Protein AF-A0A915LRS6-F1 (afdb_monomer)

Mean predicted aligned error: 7.89 Å

Structure (mmCIF, N/CA/C/O backbone):
data_AF-A0A915LRS6-F1
#
_entry.id   AF-A0A915LRS6-F1
#
loop_
_atom_site.group_PDB
_atom_site.id
_atom_site.type_symbol
_atom_site.label_atom_id
_atom_site.label_alt_id
_atom_site.label_comp_id
_atom_site.label_asym_id
_atom_site.label_entity_id
_atom_site.label_seq_id
_atom_site.pdbx_PDB_ins_code
_atom_site.Cartn_x
_atom_site.Cartn_y
_atom_site.Cartn_z
_atom_site.occupancy
_atom_site.B_iso_or_equiv
_atom_site.auth_seq_id
_atom_site.auth_comp_id
_atom_site.auth_asym_id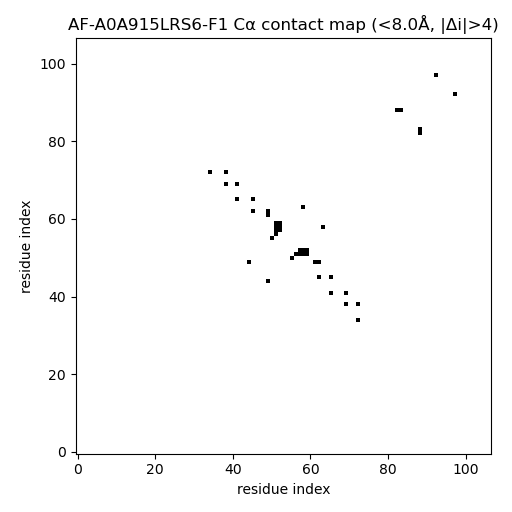
_atom_site.auth_atom_id
_atom_site.pdbx_PDB_model_num
ATOM 1 N N . TYR A 1 1 ? -18.078 -7.912 44.861 1.00 46.66 1 TYR A N 1
ATOM 2 C CA . TYR A 1 1 ? -18.690 -8.717 43.779 1.00 46.66 1 TYR A CA 1
ATOM 3 C C . TYR A 1 1 ? -18.857 -7.961 42.446 1.00 46.66 1 TYR A C 1
ATOM 5 O O . TYR A 1 1 ? -18.542 -8.529 41.412 1.00 46.66 1 TYR A O 1
ATOM 13 N N . ARG A 1 2 ? -19.275 -6.678 42.412 1.00 60.38 2 ARG A N 1
ATOM 14 C CA . ARG A 1 2 ? -19.438 -5.896 41.156 1.00 60.38 2 ARG A CA 1
ATOM 15 C C . ARG A 1 2 ? -18.122 -5.517 40.435 1.00 60.38 2 ARG A C 1
ATOM 17 O O . ARG A 1 2 ? -18.097 -5.462 39.213 1.00 60.38 2 ARG A O 1
ATOM 24 N N . ASN A 1 3 ? -17.024 -5.322 41.171 1.00 59.69 3 ASN A N 1
ATOM 25 C CA . ASN A 1 3 ? -15.728 -4.899 40.612 1.00 59.69 3 ASN A CA 1
ATOM 26 C C . ASN A 1 3 ? -14.965 -6.014 39.858 1.00 59.69 3 ASN A C 1
ATOM 28 O O . ASN A 1 3 ? -14.285 -5.740 38.873 1.00 59.69 3 ASN A O 1
ATOM 32 N N . GLU A 1 4 ? -15.122 -7.276 40.274 1.00 61.44 4 GLU A N 1
ATOM 33 C CA . GLU A 1 4 ? -14.452 -8.432 39.645 1.00 61.44 4 GLU A CA 1
ATOM 34 C C . GLU A 1 4 ? -14.909 -8.641 38.192 1.00 61.44 4 GLU A C 1
ATOM 36 O O . GLU A 1 4 ? -14.101 -8.883 37.296 1.00 61.44 4 GLU A O 1
ATOM 41 N N . ARG A 1 5 ? -16.207 -8.434 37.927 1.00 76.19 5 ARG A N 1
ATOM 42 C CA . ARG A 1 5 ? -16.793 -8.521 36.581 1.00 76.19 5 ARG A CA 1
ATOM 43 C C . ARG A 1 5 ? -16.255 -7.423 35.651 1.00 76.19 5 ARG A C 1
ATOM 45 O O . ARG A 1 5 ? -15.918 -7.708 34.506 1.00 76.19 5 ARG A O 1
ATOM 52 N N . LYS A 1 6 ? -16.091 -6.193 36.162 1.00 75.12 6 LYS A N 1
ATOM 53 C CA . LYS A 1 6 ? -15.520 -5.061 35.405 1.00 75.12 6 LYS A CA 1
ATOM 54 C C . LYS A 1 6 ? -14.047 -5.299 35.042 1.00 75.12 6 LYS A C 1
ATOM 56 O O . LYS A 1 6 ? -13.625 -4.954 33.940 1.00 75.12 6 LYS A O 1
ATOM 61 N N . ARG A 1 7 ? -13.258 -5.914 35.932 1.00 79.75 7 ARG A N 1
ATOM 62 C CA . ARG A 1 7 ? -11.837 -6.215 35.674 1.00 79.75 7 ARG A CA 1
ATOM 63 C C . ARG A 1 7 ? -11.660 -7.298 34.605 1.00 79.75 7 ARG A C 1
ATOM 65 O O . ARG A 1 7 ? -10.810 -7.145 33.733 1.00 79.75 7 ARG A O 1
ATOM 72 N N . PHE A 1 8 ? -12.501 -8.333 34.625 1.00 87.88 8 PHE A N 1
ATOM 73 C CA . PHE A 1 8 ? -12.501 -9.397 33.616 1.00 87.88 8 PHE A CA 1
ATOM 74 C C . PHE A 1 8 ? -12.846 -8.879 32.211 1.00 87.88 8 PHE A C 1
ATOM 76 O O . PHE A 1 8 ? -12.119 -9.154 31.259 1.00 87.88 8 PHE A O 1
ATOM 83 N N . VAL A 1 9 ? -13.895 -8.059 32.082 1.00 87.25 9 VAL A N 1
ATOM 84 C CA . VAL A 1 9 ? -14.298 -7.474 30.789 1.00 87.25 9 VAL A CA 1
ATOM 85 C C . VAL A 1 9 ? -13.209 -6.558 30.222 1.00 87.25 9 VAL A C 1
ATOM 87 O O . VAL A 1 9 ? -12.895 -6.643 29.038 1.00 87.25 9 VAL A O 1
ATOM 90 N N . LYS A 1 10 ? -12.567 -5.735 31.063 1.00 87.31 10 LYS A N 1
ATOM 91 C CA . LYS A 1 10 ? -11.450 -4.871 30.640 1.00 87.31 10 LYS A CA 1
ATOM 92 C C . LYS A 1 10 ? -10.237 -5.672 30.159 1.00 87.31 10 LYS A C 1
ATOM 94 O O . LYS A 1 10 ? -9.621 -5.287 29.169 1.00 87.31 10 LYS A O 1
ATOM 99 N N . LEU A 1 11 ? -9.912 -6.788 30.819 1.00 90.25 11 LEU A N 1
ATOM 100 C CA . LEU A 1 11 ? -8.839 -7.687 30.379 1.00 90.25 11 LEU A CA 1
ATOM 101 C C . LEU A 1 11 ? -9.165 -8.348 29.036 1.00 90.25 11 LEU A C 1
ATOM 103 O O . LEU A 1 11 ? -8.308 -8.372 28.155 1.00 90.25 11 LEU A O 1
ATOM 107 N N . LEU A 1 12 ? -10.399 -8.826 28.851 1.00 90.94 12 LEU A N 1
ATOM 108 C CA . LEU A 1 12 ? -10.837 -9.393 27.574 1.00 90.94 12 LEU A CA 1
ATOM 109 C C . LEU A 1 12 ? -10.781 -8.357 26.449 1.00 90.94 12 LEU A C 1
ATOM 111 O O . LEU A 1 12 ? -10.170 -8.621 25.419 1.00 90.94 12 LEU A O 1
ATOM 115 N N . HIS A 1 13 ? -11.332 -7.162 26.662 1.00 89.44 13 HIS A N 1
ATOM 116 C CA . HIS A 1 13 ? -11.287 -6.069 25.691 1.00 89.44 13 HIS A CA 1
ATOM 117 C C . HIS A 1 13 ? -9.844 -5.703 25.304 1.00 89.44 13 HIS A C 1
ATOM 119 O O . HIS A 1 13 ? -9.517 -5.649 24.117 1.00 89.44 13 HIS A O 1
ATOM 125 N N . LEU A 1 14 ? -8.957 -5.540 26.294 1.00 93.50 14 LEU A N 1
ATOM 126 C CA . LEU A 1 14 ? -7.536 -5.275 26.061 1.00 93.50 14 LEU A CA 1
ATOM 127 C C . LEU A 1 14 ? -6.873 -6.401 25.257 1.00 93.50 14 LEU A C 1
ATOM 129 O O . LEU A 1 14 ? -6.094 -6.121 24.345 1.00 93.50 14 LEU A O 1
ATOM 133 N N . SER A 1 15 ? -7.186 -7.664 25.564 1.00 95.19 15 SER A N 1
ATOM 134 C CA . SER A 1 15 ? -6.648 -8.815 24.833 1.00 95.19 15 SER A CA 1
ATOM 135 C C . SER A 1 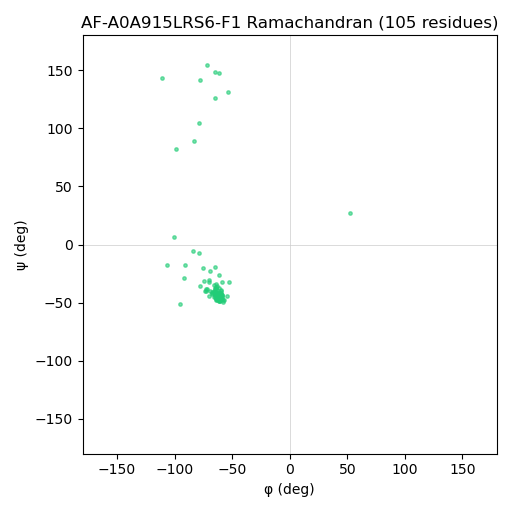15 ? -7.127 -8.842 23.379 1.00 95.19 15 SER A C 1
ATOM 137 O O . SER A 1 15 ? -6.308 -9.007 22.478 1.00 95.19 15 SER A O 1
ATOM 139 N N . THR A 1 16 ? -8.409 -8.563 23.125 1.00 93.62 16 THR A N 1
ATOM 140 C CA . THR A 1 16 ? -8.977 -8.496 21.772 1.00 93.62 16 THR A CA 1
ATOM 141 C C . THR A 1 16 ? -8.334 -7.379 20.957 1.00 93.62 16 THR A C 1
ATOM 143 O O . THR A 1 16 ? -7.916 -7.615 19.824 1.00 93.62 16 THR A O 1
ATOM 146 N N . HIS A 1 17 ? -8.175 -6.181 21.530 1.00 95.19 17 HIS A N 1
ATOM 147 C CA . HIS A 1 17 ? -7.484 -5.080 20.852 1.00 95.19 17 HIS A CA 1
ATOM 148 C C . HIS A 1 17 ? -6.008 -5.385 20.593 1.00 95.19 17 HIS A C 1
ATOM 150 O O . HIS A 1 17 ? -5.491 -5.035 19.535 1.00 95.19 17 HIS A O 1
ATOM 156 N N . SER A 1 18 ? -5.343 -6.075 21.521 1.00 95.50 18 SER A N 1
ATOM 157 C CA . SER A 1 18 ? -3.942 -6.477 21.371 1.00 95.50 18 SER A CA 1
ATOM 158 C C . SER A 1 18 ? -3.767 -7.484 20.230 1.00 95.50 18 SER A C 1
ATOM 160 O O . SER A 1 18 ? -2.893 -7.308 19.384 1.00 95.50 18 SER A O 1
ATOM 162 N N . VAL A 1 19 ? -4.631 -8.502 20.146 1.00 97.25 19 VAL A N 1
ATOM 163 C CA . VAL A 1 19 ? -4.624 -9.479 19.044 1.00 97.25 19 VAL A CA 1
ATOM 164 C C . VAL A 1 19 ? -4.948 -8.801 17.712 1.00 97.25 19 VAL A C 1
ATOM 166 O O . VAL A 1 19 ? -4.245 -9.027 16.728 1.00 97.25 19 VAL A O 1
ATOM 169 N N . ALA A 1 20 ? -5.956 -7.926 17.676 1.00 96.44 20 ALA A N 1
ATOM 170 C CA . ALA A 1 20 ? -6.299 -7.168 16.474 1.00 96.44 20 ALA A CA 1
ATOM 171 C C . ALA A 1 20 ? -5.123 -6.306 15.988 1.00 96.44 20 ALA A C 1
ATOM 173 O O . ALA A 1 20 ? -4.810 -6.306 14.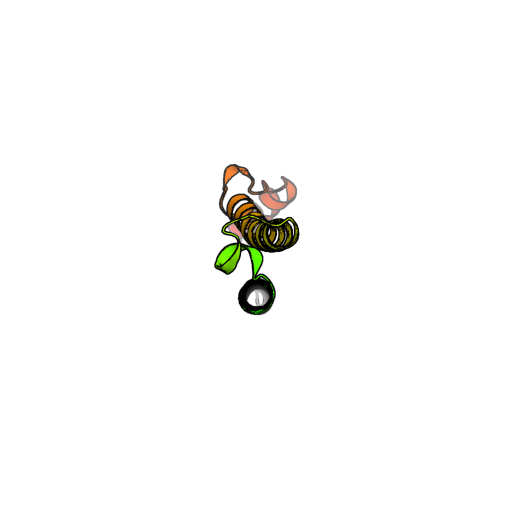799 1.00 96.44 20 ALA A O 1
ATOM 174 N N . LEU A 1 21 ? -4.428 -5.623 16.902 1.00 95.50 21 LEU A N 1
ATOM 175 C CA . LEU A 1 21 ? -3.257 -4.813 16.577 1.00 95.50 21 LEU A CA 1
ATOM 176 C C . LEU A 1 21 ? -2.123 -5.667 16.001 1.00 95.50 21 LEU A C 1
ATOM 178 O O . LEU A 1 21 ? -1.550 -5.298 14.979 1.00 95.50 21 LEU A O 1
ATOM 182 N N . LEU A 1 22 ? -1.831 -6.828 16.595 1.00 97.12 22 LEU A N 1
ATOM 183 C CA . LEU A 1 22 ? -0.815 -7.746 16.071 1.00 97.12 22 LEU A CA 1
ATOM 184 C C . LEU A 1 22 ? -1.141 -8.207 14.643 1.00 97.12 22 LEU A C 1
ATOM 186 O O . LEU A 1 22 ? -0.270 -8.170 13.775 1.00 97.12 22 LEU A O 1
ATOM 190 N N . LEU A 1 23 ? -2.395 -8.583 14.376 1.00 96.31 23 LEU A N 1
ATOM 191 C CA . LEU A 1 23 ? -2.835 -8.989 13.038 1.00 96.31 23 LEU A CA 1
ATOM 192 C C . LEU A 1 23 ? -2.714 -7.848 12.022 1.00 96.31 23 LEU A C 1
ATOM 194 O O . LEU A 1 23 ? -2.237 -8.071 10.909 1.00 96.31 23 LEU A O 1
ATOM 198 N N . VAL A 1 24 ? -3.086 -6.622 12.406 1.00 95.06 24 VAL A N 1
ATOM 199 C CA . VAL A 1 24 ? -2.951 -5.433 11.550 1.00 95.06 24 VAL A CA 1
ATOM 200 C C . VAL A 1 24 ? -1.486 -5.152 11.219 1.00 95.06 24 VAL A C 1
ATOM 202 O O . VAL A 1 24 ? -1.173 -4.871 10.064 1.00 95.06 24 VAL A O 1
ATOM 205 N N . LEU A 1 25 ? -0.573 -5.270 12.188 1.00 95.56 25 LEU A N 1
ATOM 206 C CA . LEU A 1 25 ? 0.858 -5.064 11.947 1.00 95.56 25 LEU A CA 1
ATOM 207 C C . LEU A 1 25 ? 1.445 -6.118 10.999 1.00 95.56 25 LEU A C 1
ATOM 209 O O . LEU A 1 25 ? 2.196 -5.765 10.088 1.00 95.56 25 LEU A O 1
ATOM 213 N N . ILE A 1 26 ? 1.081 -7.394 11.170 1.00 96.75 26 ILE A N 1
ATOM 214 C CA . ILE A 1 26 ? 1.512 -8.480 10.274 1.00 96.75 26 ILE A CA 1
ATOM 215 C C . ILE A 1 26 ? 0.982 -8.241 8.856 1.00 96.75 26 ILE A C 1
ATOM 217 O O . ILE A 1 26 ? 1.748 -8.312 7.895 1.00 96.75 26 ILE A O 1
ATOM 221 N N . ALA A 1 27 ? -0.306 -7.909 8.723 1.00 93.19 27 ALA A N 1
ATOM 222 C CA . ALA A 1 27 ? -0.925 -7.621 7.434 1.00 93.19 27 ALA A CA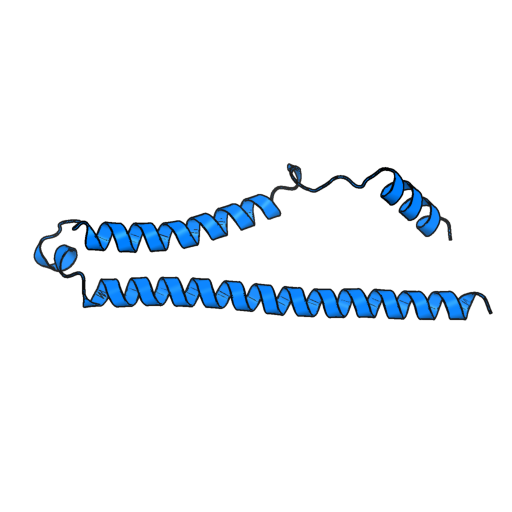 1
ATOM 223 C C . ALA A 1 27 ? -0.256 -6.424 6.742 1.00 93.19 27 ALA A C 1
ATOM 225 O O . ALA A 1 27 ? 0.096 -6.511 5.567 1.00 93.19 27 ALA A O 1
ATOM 226 N N . LEU A 1 28 ? -0.009 -5.334 7.474 1.00 89.88 28 LEU A N 1
ATOM 227 C CA . LEU A 1 28 ? 0.657 -4.148 6.939 1.00 89.88 28 LEU A CA 1
ATOM 228 C C . LEU A 1 28 ? 2.080 -4.461 6.458 1.00 89.88 28 LEU A C 1
ATOM 230 O O . LEU A 1 28 ? 2.457 -4.053 5.360 1.00 89.88 28 LEU A O 1
ATOM 234 N N . LYS A 1 29 ? 2.859 -5.221 7.240 1.00 93.56 29 LYS A N 1
ATOM 235 C CA . LYS A 1 29 ? 4.216 -5.631 6.855 1.00 93.56 29 LYS A CA 1
ATOM 236 C C . LYS A 1 29 ? 4.212 -6.516 5.609 1.00 93.56 29 LYS A C 1
ATOM 238 O O . LYS A 1 29 ? 5.029 -6.300 4.719 1.00 93.56 29 LYS A O 1
ATOM 243 N N . ALA A 1 30 ? 3.292 -7.477 5.534 1.00 93.31 30 ALA A N 1
ATOM 244 C CA . ALA A 1 30 ? 3.163 -8.372 4.387 1.00 93.31 30 ALA A CA 1
ATOM 245 C C . ALA A 1 30 ? 2.790 -7.611 3.106 1.00 93.31 30 ALA A C 1
ATOM 247 O O . ALA A 1 30 ? 3.392 -7.823 2.052 1.00 93.31 30 ALA A O 1
ATOM 248 N N . VAL A 1 31 ? 1.839 -6.677 3.203 1.00 91.00 31 VAL A N 1
ATOM 249 C CA . VAL A 1 31 ? 1.460 -5.805 2.085 1.00 91.00 31 VAL A CA 1
ATOM 250 C C . VAL A 1 31 ? 2.659 -4.978 1.634 1.00 91.00 31 VAL A C 1
ATOM 252 O O . VAL A 1 31 ? 2.947 -4.943 0.439 1.00 91.00 31 VAL A O 1
ATOM 255 N N . TRP A 1 32 ? 3.394 -4.372 2.567 1.00 89.81 32 TRP A N 1
ATOM 256 C CA . TRP A 1 32 ? 4.563 -3.563 2.232 1.00 89.81 32 TRP A CA 1
ATOM 257 C C . TRP A 1 32 ? 5.652 -4.369 1.513 1.00 89.81 32 TRP A C 1
ATOM 259 O O . TRP A 1 32 ? 6.105 -3.958 0.444 1.00 89.81 32 TRP A O 1
ATOM 269 N N . ASP A 1 33 ? 6.020 -5.541 2.038 1.00 93.44 33 ASP A N 1
ATOM 270 C CA . ASP A 1 33 ? 7.032 -6.400 1.409 1.00 93.44 33 ASP A CA 1
ATOM 271 C C . ASP A 1 33 ? 6.612 -6.825 0.002 1.00 93.44 33 ASP A C 1
ATOM 273 O O . ASP A 1 33 ? 7.404 -6.711 -0.929 1.00 93.44 33 ASP A O 1
ATOM 277 N N . SER A 1 34 ? 5.355 -7.237 -0.189 1.00 93.12 34 SER A N 1
ATOM 278 C CA . SER A 1 34 ? 4.876 -7.656 -1.513 1.00 93.12 34 SER A CA 1
ATOM 279 C C . SER A 1 34 ? 4.982 -6.546 -2.570 1.00 93.12 34 SER A C 1
ATOM 281 O O . SER A 1 34 ? 5.401 -6.817 -3.696 1.00 93.12 34 SER A O 1
ATOM 283 N N . HIS A 1 35 ? 4.678 -5.292 -2.213 1.00 91.69 35 HIS A N 1
ATOM 284 C CA . HIS A 1 35 ? 4.770 -4.155 -3.134 1.00 91.69 35 HIS A CA 1
ATOM 285 C C . HIS A 1 35 ? 6.223 -3.812 -3.462 1.00 91.69 35 HIS A C 1
ATOM 287 O O . HIS A 1 35 ? 6.559 -3.608 -4.629 1.00 91.69 35 HIS A O 1
ATOM 293 N N . VAL A 1 36 ? 7.096 -3.782 -2.450 1.00 94.12 36 VAL A N 1
ATOM 294 C CA . VAL A 1 36 ? 8.526 -3.503 -2.639 1.00 94.12 36 VAL A CA 1
ATOM 295 C C . VAL A 1 36 ? 9.174 -4.585 -3.501 1.00 94.12 36 VAL A C 1
ATOM 297 O O . VAL A 1 36 ? 9.848 -4.258 -4.476 1.00 94.12 36 VAL A O 1
ATOM 300 N N . THR A 1 37 ? 8.931 -5.864 -3.206 1.00 95.50 37 THR A N 1
ATOM 301 C CA . THR A 1 37 ? 9.469 -6.982 -3.993 1.00 95.50 37 THR A CA 1
ATOM 302 C C . THR A 1 37 ? 8.969 -6.953 -5.435 1.00 95.50 37 THR A C 1
ATOM 304 O O . THR A 1 37 ? 9.765 -7.145 -6.352 1.00 95.50 37 THR A O 1
ATOM 307 N N . ALA A 1 38 ? 7.683 -6.664 -5.664 1.00 94.56 38 ALA A N 1
ATOM 308 C CA . ALA A 1 38 ? 7.137 -6.561 -7.015 1.00 94.56 38 ALA A CA 1
ATOM 309 C C . ALA A 1 38 ? 7.788 -5.421 -7.816 1.00 94.56 38 ALA A C 1
ATOM 311 O O . ALA A 1 38 ? 8.194 -5.627 -8.959 1.00 94.56 38 ALA A O 1
ATOM 312 N N . LEU A 1 39 ? 7.939 -4.234 -7.220 1.00 94.31 39 LEU A N 1
ATOM 313 C CA . LEU A 1 39 ? 8.571 -3.086 -7.880 1.00 94.31 39 LEU A CA 1
ATOM 314 C C . LEU A 1 39 ? 10.050 -3.339 -8.182 1.00 94.31 39 LEU A C 1
ATOM 316 O O . LEU A 1 39 ? 10.504 -3.044 -9.289 1.00 94.31 39 LEU A O 1
ATOM 320 N N . LEU A 1 40 ? 10.781 -3.930 -7.234 1.00 95.00 40 LEU A N 1
ATOM 321 C CA . LEU A 1 40 ? 12.174 -4.319 -7.437 1.00 95.00 40 LEU A CA 1
ATOM 322 C C . LEU A 1 40 ? 12.301 -5.334 -8.577 1.00 95.00 40 LEU A C 1
ATOM 324 O O . LEU A 1 40 ? 13.092 -5.106 -9.489 1.00 95.00 40 LEU A O 1
ATOM 328 N N . GLY A 1 41 ? 11.472 -6.381 -8.596 1.00 94.56 41 GLY A N 1
ATOM 329 C CA . GLY A 1 41 ? 11.480 -7.386 -9.663 1.00 94.56 41 GLY A CA 1
ATOM 330 C C . GLY A 1 41 ? 11.174 -6.802 -11.046 1.00 94.56 41 GLY A C 1
ATOM 331 O O . GLY A 1 41 ? 11.858 -7.119 -12.018 1.00 94.56 41 GLY A O 1
ATOM 332 N N . ILE A 1 42 ? 10.200 -5.889 -11.143 1.00 93.50 42 ILE A N 1
ATOM 333 C CA . ILE A 1 42 ? 9.898 -5.179 -12.399 1.00 93.50 42 ILE A CA 1
ATOM 334 C C . ILE A 1 42 ? 11.101 -4.334 -12.843 1.00 93.50 42 ILE A C 1
ATOM 336 O O . ILE A 1 42 ? 11.445 -4.332 -14.027 1.00 93.50 42 ILE A O 1
ATOM 340 N N . SER A 1 43 ? 11.745 -3.629 -11.907 1.00 91.25 43 SER A N 1
ATOM 341 C CA . SER A 1 43 ? 12.897 -2.773 -12.205 1.00 91.25 43 SER A CA 1
ATOM 342 C C . SER A 1 43 ? 14.132 -3.568 -12.636 1.00 91.25 43 SER A C 1
ATOM 344 O O . SER A 1 43 ? 14.775 -3.200 -13.617 1.00 91.25 43 SER A O 1
ATOM 346 N N . GLU A 1 44 ? 14.417 -4.692 -11.975 1.00 93.81 44 GLU A N 1
ATOM 347 C CA . GLU A 1 44 ? 15.519 -5.593 -12.315 1.00 93.81 44 GLU A CA 1
ATOM 348 C C . GLU A 1 44 ? 15.301 -6.212 -13.697 1.00 93.81 44 GLU A C 1
ATOM 350 O O . GLU A 1 44 ? 16.190 -6.173 -14.550 1.00 93.81 44 GLU A O 1
ATOM 355 N N . TYR A 1 45 ? 14.092 -6.715 -13.960 1.00 91.00 45 TYR A N 1
ATOM 356 C CA . TYR A 1 45 ? 13.758 -7.269 -15.266 1.00 91.00 45 TYR A CA 1
ATOM 357 C C . TYR A 1 45 ? 13.936 -6.229 -16.379 1.00 91.00 45 TYR A C 1
ATOM 359 O O . TYR A 1 45 ? 14.566 -6.520 -17.400 1.00 91.00 45 TYR A O 1
ATOM 367 N N . ALA A 1 46 ? 13.425 -5.010 -16.171 1.00 89.69 46 ALA A N 1
ATOM 368 C CA . ALA A 1 46 ? 13.552 -3.925 -17.135 1.00 89.69 46 ALA A CA 1
ATOM 369 C C . ALA A 1 46 ? 15.021 -3.531 -17.370 1.00 89.69 46 ALA A C 1
ATOM 371 O O . ALA A 1 46 ? 15.419 -3.368 -18.520 1.00 89.69 46 ALA A O 1
ATOM 372 N N . ALA A 1 47 ? 15.838 -3.439 -16.315 1.00 88.00 47 ALA A N 1
ATOM 373 C CA . ALA A 1 47 ? 17.248 -3.066 -16.422 1.00 88.00 47 ALA A CA 1
ATOM 374 C C . ALA A 1 47 ? 18.056 -4.033 -17.304 1.00 88.00 47 ALA A C 1
ATOM 376 O O . ALA A 1 47 ? 18.896 -3.591 -18.087 1.00 88.00 47 ALA A O 1
ATOM 377 N N . TRP A 1 48 ? 17.781 -5.338 -17.213 1.00 88.88 48 TRP A N 1
ATOM 378 C CA . TRP A 1 48 ? 18.553 -6.353 -17.937 1.00 88.88 48 TRP A CA 1
ATOM 379 C C . TRP A 1 48 ? 17.992 -6.718 -19.311 1.00 88.88 48 TRP A C 1
ATOM 381 O O . TRP A 1 48 ? 18.760 -7.082 -20.198 1.00 88.88 48 TRP A O 1
ATOM 391 N N . HIS A 1 49 ? 16.675 -6.617 -19.517 1.00 86.69 49 HIS A N 1
ATOM 392 C CA . HIS A 1 49 ? 16.039 -7.091 -20.752 1.00 86.69 49 HIS A CA 1
ATOM 393 C C . HIS A 1 49 ? 15.594 -5.972 -21.695 1.00 86.69 49 HIS A C 1
ATOM 395 O O . HIS A 1 49 ? 15.327 -6.237 -22.869 1.00 86.69 49 HIS A O 1
ATOM 401 N N . HIS A 1 50 ? 15.472 -4.726 -21.230 1.00 87.75 50 HIS A N 1
ATOM 402 C CA . HIS A 1 50 ? 14.973 -3.635 -22.065 1.00 87.75 50 HIS A CA 1
ATOM 403 C C . HIS A 1 50 ? 16.119 -2.793 -22.634 1.00 87.75 50 HIS A C 1
ATOM 405 O O . HIS A 1 50 ? 16.433 -1.709 -22.152 1.00 87.75 50 HIS A O 1
ATOM 411 N N . SER A 1 51 ? 16.716 -3.258 -23.732 1.00 81.81 51 SER A N 1
ATOM 412 C CA . SER A 1 51 ? 17.804 -2.537 -24.417 1.00 81.81 51 SER A CA 1
ATOM 413 C C . SER A 1 51 ? 17.329 -1.376 -25.307 1.00 81.81 51 SER A C 1
ATOM 415 O O . SER A 1 51 ? 18.140 -0.607 -25.818 1.00 81.81 51 SER A O 1
ATOM 417 N N . CYS A 1 52 ? 16.015 -1.219 -25.510 1.00 82.25 52 CYS A N 1
ATOM 418 C CA . CYS A 1 52 ? 15.456 -0.204 -26.412 1.00 82.25 52 CYS A CA 1
ATOM 419 C C . CYS A 1 52 ? 15.771 1.231 -25.964 1.00 82.25 52 CYS A C 1
ATOM 421 O O . CYS A 1 52 ? 16.042 2.092 -26.801 1.00 82.25 52 CYS A O 1
ATOM 423 N N . TRP A 1 53 ? 15.790 1.480 -24.652 1.00 78.81 53 TRP 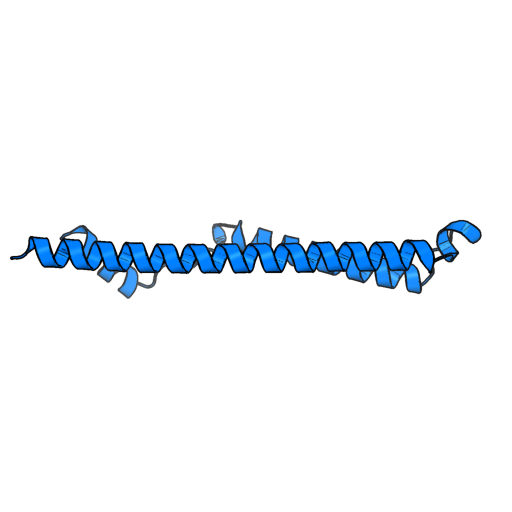A N 1
ATOM 424 C CA . TRP A 1 53 ? 16.104 2.801 -24.114 1.00 78.81 53 TRP A CA 1
ATOM 425 C C . TRP A 1 53 ? 17.597 3.140 -24.234 1.00 78.81 53 TRP A C 1
ATOM 427 O O . TRP A 1 53 ? 17.939 4.267 -24.585 1.00 78.81 53 TRP A O 1
ATOM 437 N N . THR A 1 54 ? 18.488 2.173 -23.997 1.00 81.12 54 THR A N 1
ATOM 438 C CA . THR A 1 54 ? 19.942 2.400 -24.000 1.00 81.12 54 THR A CA 1
ATOM 439 C C . THR A 1 54 ? 20.529 2.495 -25.406 1.00 81.12 54 THR A C 1
ATOM 441 O O . THR A 1 54 ? 21.435 3.294 -25.627 1.00 81.12 54 THR A O 1
ATOM 444 N N . VAL A 1 55 ? 20.005 1.718 -26.358 1.00 83.50 55 VAL A N 1
ATOM 445 C CA . VAL A 1 55 ? 20.523 1.665 -27.735 1.00 83.50 55 VAL A CA 1
ATOM 446 C C . VAL A 1 55 ? 19.748 2.597 -28.666 1.00 83.50 55 VAL A C 1
ATOM 448 O O . VAL A 1 55 ? 20.349 3.406 -29.366 1.00 83.50 55 VAL A O 1
ATOM 451 N N . GLY A 1 56 ? 18.416 2.497 -28.669 1.00 80.50 56 GLY A N 1
ATOM 452 C CA . GLY A 1 56 ? 17.555 3.237 -29.597 1.00 80.50 56 GLY A CA 1
ATOM 453 C C . GLY A 1 56 ? 17.088 4.597 -29.079 1.00 80.50 56 GLY A C 1
ATOM 454 O O . GLY A 1 56 ? 16.660 5.425 -29.870 1.00 80.50 56 GLY A O 1
ATOM 455 N N . LYS A 1 57 ? 17.165 4.847 -27.761 1.00 84.56 57 LYS A N 1
ATOM 456 C CA . LYS A 1 57 ? 16.503 5.981 -27.078 1.00 84.56 57 LYS A CA 1
ATOM 457 C C . LYS A 1 57 ? 14.999 6.076 -27.369 1.00 84.56 57 LYS A C 1
ATOM 459 O O . LYS A 1 57 ? 14.406 7.148 -27.271 1.00 84.56 57 LYS A O 1
ATOM 464 N N . GLU A 1 58 ? 14.376 4.942 -27.667 1.00 87.38 58 GLU A N 1
ATOM 465 C CA . GLU A 1 58 ? 12.953 4.840 -27.970 1.00 87.38 58 GLU A CA 1
ATOM 466 C C . GLU A 1 58 ? 12.216 4.098 -26.854 1.00 87.38 58 GLU A C 1
ATOM 468 O O . GLU A 1 58 ? 12.715 3.133 -26.261 1.00 87.38 58 GLU A O 1
ATOM 473 N N . LEU A 1 59 ? 10.989 4.536 -26.575 1.00 82.56 59 LEU A N 1
ATOM 474 C CA . LEU A 1 59 ? 10.097 3.863 -25.637 1.00 82.56 59 LEU A CA 1
ATOM 475 C C . LEU A 1 59 ? 9.375 2.720 -26.352 1.00 82.56 59 LEU A C 1
ATOM 477 O O . LEU A 1 59 ? 8.286 2.883 -26.895 1.00 82.56 59 LEU A O 1
ATOM 481 N N . CYS A 1 60 ? 9.989 1.539 -26.338 1.00 87.19 60 CYS A N 1
ATOM 482 C CA . CYS A 1 60 ? 9.349 0.323 -26.829 1.00 87.19 60 CYS A CA 1
ATOM 483 C C . CYS A 1 60 ? 8.132 -0.048 -25.964 1.00 87.19 60 CYS A C 1
ATOM 485 O O . CYS A 1 60 ? 8.131 0.153 -24.745 1.00 87.19 60 CYS A O 1
ATOM 487 N N . GLY A 1 61 ? 7.120 -0.670 -26.578 1.00 87.56 61 GLY A N 1
ATOM 488 C CA . GLY A 1 61 ? 5.910 -1.123 -25.886 1.00 87.56 61 GLY A CA 1
ATOM 489 C C . GLY A 1 61 ? 6.195 -2.001 -24.661 1.00 87.56 61 GLY A C 1
ATOM 490 O O . GLY A 1 61 ? 5.493 -1.900 -23.661 1.00 87.56 61 GLY A O 1
ATOM 491 N N . ARG A 1 62 ? 7.278 -2.792 -24.672 1.00 87.69 62 ARG A N 1
ATOM 492 C CA . ARG A 1 62 ? 7.684 -3.610 -23.517 1.00 87.69 62 ARG A CA 1
ATOM 493 C C . ARG A 1 62 ? 8.106 -2.767 -22.302 1.00 87.69 62 ARG A C 1
ATOM 495 O O . ARG A 1 62 ? 7.708 -3.077 -21.183 1.00 87.69 62 ARG A O 1
ATOM 502 N N . GLN A 1 63 ? 8.847 -1.676 -22.514 1.00 89.56 63 GLN A N 1
ATOM 503 C CA . GLN A 1 63 ? 9.205 -0.734 -21.445 1.00 89.56 63 GLN A CA 1
ATOM 504 C C . GLN A 1 63 ? 7.972 0.010 -20.932 1.00 89.56 63 GLN A C 1
ATOM 506 O O . GLN A 1 63 ? 7.821 0.187 -19.724 1.00 89.56 63 GLN A O 1
ATOM 511 N N . LEU A 1 64 ? 7.079 0.412 -21.842 1.00 90.94 64 LEU A N 1
ATOM 512 C CA . LEU A 1 64 ? 5.823 1.062 -21.479 1.00 90.94 64 LEU A CA 1
ATOM 513 C C . LEU A 1 64 ? 4.974 0.161 -20.576 1.00 90.94 64 LEU A C 1
ATOM 515 O O . LEU A 1 64 ? 4.480 0.633 -19.558 1.00 90.94 64 LEU A O 1
ATOM 519 N N . LEU A 1 65 ? 4.853 -1.127 -20.911 1.00 92.69 65 LEU A N 1
ATOM 520 C CA . LEU A 1 65 ? 4.112 -2.098 -20.106 1.00 92.69 65 LEU A CA 1
ATOM 521 C C . LEU A 1 65 ? 4.709 -2.254 -18.705 1.00 92.69 65 LEU A C 1
ATOM 523 O O . LEU A 1 65 ? 3.966 -2.143 -17.734 1.00 92.69 65 LEU A O 1
ATOM 527 N N . SER A 1 66 ? 6.027 -2.445 -18.574 1.00 92.19 66 SER A N 1
ATOM 528 C CA . SER A 1 66 ? 6.664 -2.553 -17.250 1.00 92.19 66 SER A CA 1
ATOM 529 C C . SER A 1 66 ? 6.496 -1.287 -16.415 1.00 92.19 66 SER A C 1
ATOM 531 O O . SER A 1 66 ? 6.174 -1.374 -15.230 1.00 92.19 66 SER A O 1
ATOM 533 N N . ASN A 1 67 ? 6.651 -0.109 -17.026 1.00 91.62 67 ASN A N 1
ATOM 534 C CA . ASN A 1 67 ? 6.435 1.159 -16.335 1.00 91.62 67 ASN A CA 1
ATOM 535 C C . ASN A 1 67 ? 4.972 1.308 -15.903 1.00 91.62 67 ASN A C 1
ATOM 537 O O . ASN A 1 67 ? 4.715 1.662 -14.757 1.00 91.62 67 ASN A O 1
ATOM 541 N N . LEU A 1 68 ? 4.014 1.007 -16.786 1.00 94.69 68 LEU A N 1
ATOM 542 C CA . LEU A 1 68 ? 2.583 1.069 -16.485 1.00 94.69 68 LEU A CA 1
ATOM 543 C C . LEU A 1 68 ? 2.225 0.148 -15.314 1.00 94.69 68 LEU A C 1
ATOM 545 O O . LEU A 1 68 ? 1.503 0.562 -14.411 1.00 94.69 68 LEU A O 1
ATOM 549 N N . LEU A 1 69 ? 2.770 -1.070 -15.298 1.00 93.88 69 LEU A N 1
ATOM 550 C CA . LEU A 1 69 ? 2.550 -2.034 -14.224 1.00 93.88 69 LEU A CA 1
ATOM 551 C C . LEU A 1 69 ? 3.122 -1.521 -12.896 1.00 93.88 69 LEU A C 1
ATOM 553 O O . LEU A 1 69 ? 2.406 -1.489 -11.896 1.00 93.88 69 LEU A O 1
ATOM 557 N N . GLY A 1 70 ? 4.362 -1.022 -12.895 1.00 93.69 70 GLY A N 1
ATOM 558 C CA . GLY A 1 70 ? 4.980 -0.424 -11.708 1.00 93.69 70 GLY A CA 1
ATOM 559 C C . GLY A 1 70 ? 4.207 0.791 -11.182 1.00 93.69 70 GLY A C 1
ATOM 560 O O . GLY A 1 70 ? 3.872 0.853 -9.998 1.00 93.69 70 GLY A O 1
ATOM 561 N N . PHE A 1 71 ? 3.837 1.725 -12.062 1.00 93.81 71 PHE A N 1
ATOM 562 C CA . PHE A 1 71 ? 3.040 2.895 -11.686 1.00 93.81 71 PHE A CA 1
ATOM 563 C C . PHE A 1 71 ? 1.639 2.521 -11.199 1.00 93.81 71 PHE A C 1
ATOM 565 O O . PHE A 1 71 ? 1.136 3.169 -10.287 1.00 93.81 71 PHE A O 1
ATOM 572 N N . SER A 1 72 ? 1.018 1.474 -11.747 1.00 95.00 72 SER A N 1
ATOM 573 C CA . SER A 1 72 ? -0.299 1.013 -11.294 1.00 95.00 72 SER A CA 1
ATOM 574 C C . SER A 1 72 ? -0.271 0.482 -9.858 1.00 95.00 72 SER A C 1
ATOM 576 O O . SER A 1 72 ? -1.176 0.791 -9.087 1.00 95.00 72 SER A O 1
ATOM 578 N N . LEU A 1 73 ? 0.793 -0.227 -9.458 1.00 92.56 73 LEU A N 1
ATOM 579 C CA . LEU A 1 73 ? 0.968 -0.727 -8.088 1.00 92.56 73 LEU A CA 1
ATOM 580 C C . LEU A 1 73 ? 1.175 0.418 -7.087 1.00 92.56 73 LEU A C 1
ATOM 582 O O . LEU A 1 73 ? 0.570 0.436 -6.010 1.00 92.56 73 LEU A O 1
ATOM 586 N N . VAL A 1 74 ? 1.990 1.408 -7.462 1.00 93.06 74 VAL A N 1
ATOM 587 C CA . VAL A 1 74 ? 2.190 2.624 -6.659 1.00 93.06 74 VAL A CA 1
ATOM 588 C C . VAL A 1 74 ? 0.892 3.428 -6.567 1.00 93.06 74 VAL A C 1
ATOM 590 O O . VAL A 1 74 ? 0.501 3.849 -5.479 1.00 93.06 74 VAL A O 1
ATOM 593 N N . GLY A 1 75 ? 0.195 3.603 -7.690 1.00 94.62 75 GLY A N 1
ATOM 594 C CA . GLY A 1 75 ? -1.073 4.323 -7.767 1.00 94.62 75 GLY A CA 1
ATOM 595 C C . GLY A 1 75 ? -2.168 3.665 -6.933 1.00 94.62 75 GLY A C 1
ATOM 596 O O . GLY A 1 75 ? -2.831 4.346 -6.158 1.00 94.62 75 GLY A O 1
ATOM 597 N N . PHE A 1 76 ? -2.311 2.341 -7.015 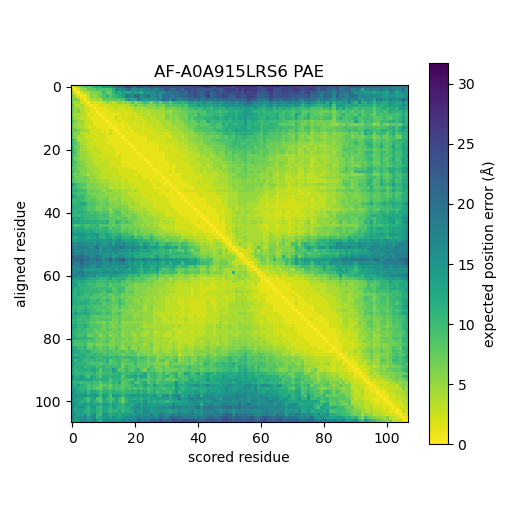1.00 92.12 76 PHE A N 1
ATOM 598 C CA . PHE A 1 76 ? -3.251 1.579 -6.194 1.00 92.12 76 PHE A CA 1
ATOM 599 C C . PHE A 1 76 ? -2.986 1.785 -4.699 1.00 92.12 76 PHE A C 1
ATOM 601 O O . PHE A 1 76 ? -3.904 2.125 -3.951 1.00 92.12 76 PHE A O 1
ATOM 608 N N . SER A 1 77 ? -1.722 1.673 -4.279 1.00 90.50 77 SER A N 1
ATOM 609 C CA . SER A 1 77 ? -1.319 1.925 -2.892 1.00 90.50 77 SER A CA 1
ATOM 610 C C . SER A 1 77 ? -1.691 3.343 -2.460 1.00 90.50 77 SER A C 1
ATOM 612 O O . SER A 1 77 ? -2.345 3.530 -1.435 1.00 90.50 77 SER A O 1
ATOM 614 N N . ALA A 1 78 ? -1.341 4.349 -3.267 1.00 92.94 78 ALA A N 1
ATOM 615 C CA . ALA A 1 78 ? -1.657 5.746 -2.992 1.00 92.94 78 ALA A CA 1
ATOM 616 C C . ALA A 1 78 ? -3.171 5.990 -2.887 1.00 92.94 78 ALA A C 1
ATOM 618 O O . ALA A 1 78 ? -3.612 6.669 -1.964 1.00 92.94 78 ALA A O 1
ATOM 619 N N . CYS A 1 79 ? -3.983 5.400 -3.769 1.00 93.56 79 CYS A N 1
ATOM 620 C CA . CYS A 1 79 ? -5.441 5.486 -3.700 1.00 93.56 79 CYS A CA 1
ATOM 621 C C . CYS A 1 79 ? -5.988 4.909 -2.391 1.00 93.56 79 CYS A C 1
ATOM 623 O O . CYS A 1 79 ? -6.819 5.553 -1.756 1.00 93.56 79 CYS A O 1
ATOM 625 N N . ILE A 1 80 ? -5.508 3.741 -1.956 1.00 91.00 80 ILE A N 1
ATOM 626 C CA . ILE A 1 80 ? -5.915 3.149 -0.674 1.00 91.00 80 ILE A CA 1
ATOM 627 C C . ILE A 1 80 ? -5.511 4.050 0.498 1.00 91.00 80 ILE A C 1
ATOM 629 O O . ILE A 1 80 ? -6.338 4.329 1.366 1.00 91.00 80 ILE A O 1
ATOM 633 N N . PHE A 1 81 ? -4.280 4.569 0.511 1.00 89.50 81 PHE A N 1
ATOM 634 C CA . PHE A 1 81 ? -3.837 5.494 1.557 1.00 89.50 81 PHE A CA 1
ATOM 635 C C . PHE A 1 81 ? -4.666 6.779 1.581 1.00 89.50 81 PHE A C 1
ATOM 637 O O . PHE A 1 81 ? -5.056 7.224 2.658 1.00 89.50 81 PHE A O 1
ATOM 644 N N . LEU A 1 82 ? -4.997 7.346 0.419 1.00 92.12 82 LEU A N 1
ATOM 645 C CA . LEU A 1 82 ? -5.888 8.498 0.324 1.00 92.12 82 LEU A CA 1
ATOM 646 C C . LEU A 1 82 ? -7.282 8.152 0.852 1.00 92.12 82 LEU A C 1
ATOM 648 O O . LEU A 1 82 ? -7.818 8.902 1.661 1.00 92.12 82 LEU A O 1
ATOM 652 N N . LEU A 1 83 ? -7.862 7.017 0.456 1.00 92.25 83 LEU A N 1
ATOM 653 C CA . LEU A 1 83 ? -9.165 6.569 0.955 1.00 92.25 83 LEU A CA 1
ATOM 654 C C . LEU A 1 83 ? -9.197 6.493 2.487 1.00 92.25 83 LEU A C 1
ATOM 656 O O . LEU A 1 83 ? -10.139 6.989 3.102 1.00 92.25 83 LEU A O 1
ATOM 660 N N . ILE A 1 84 ? -8.150 5.937 3.100 1.00 90.50 84 ILE A N 1
ATOM 661 C CA . ILE A 1 84 ? -8.046 5.794 4.558 1.00 90.50 84 ILE A CA 1
ATOM 662 C C . ILE A 1 84 ? -7.781 7.143 5.246 1.00 90.50 84 ILE A C 1
ATOM 664 O O . ILE A 1 84 ? -8.342 7.414 6.306 1.00 90.50 84 ILE A O 1
ATOM 668 N N . ALA A 1 85 ? -6.940 7.998 4.660 1.00 92.38 85 ALA A N 1
ATOM 669 C CA . ALA A 1 85 ? -6.533 9.267 5.260 1.00 92.38 85 ALA A CA 1
ATOM 670 C C . ALA A 1 85 ? -7.618 10.351 5.200 1.00 92.38 85 ALA A C 1
ATOM 672 O O . ALA A 1 85 ? -7.555 11.314 5.960 1.00 92.38 85 ALA A O 1
ATOM 673 N N . ASN A 1 86 ? -8.605 10.224 4.310 1.00 93.19 86 ASN A N 1
ATOM 674 C CA . ASN A 1 86 ? -9.680 11.200 4.160 1.00 93.19 86 ASN A CA 1
ATOM 675 C C . ASN A 1 86 ? -10.752 11.017 5.256 1.00 93.19 86 ASN A C 1
ATOM 677 O O . ASN A 1 86 ? -11.617 10.144 5.133 1.00 93.19 86 ASN A O 1
ATOM 681 N N . PRO A 1 87 ? -10.811 11.886 6.291 1.00 90.50 87 PRO A N 1
ATOM 682 C CA . PRO A 1 87 ? -11.777 11.735 7.383 1.00 90.50 87 PRO A CA 1
ATOM 683 C C . PRO A 1 87 ? -13.229 11.892 6.911 1.00 90.50 87 PRO A C 1
ATOM 685 O O . PRO A 1 87 ? -14.151 11.425 7.574 1.00 90.50 87 PRO A O 1
ATOM 688 N N . ARG A 1 88 ? -13.441 12.509 5.739 1.00 91.06 88 ARG A N 1
ATOM 689 C CA . ARG A 1 88 ? -14.755 12.655 5.097 1.00 91.06 88 ARG A CA 1
ATOM 690 C C . ARG A 1 88 ? -15.423 11.324 4.749 1.00 91.06 88 ARG A C 1
ATOM 692 O O . ARG A 1 88 ? -16.645 11.297 4.648 1.00 91.06 88 ARG A O 1
ATOM 699 N N . TRP A 1 89 ? -14.650 10.259 4.543 1.00 90.00 89 TRP A N 1
ATOM 700 C CA . TRP A 1 89 ? -15.163 8.930 4.189 1.00 90.00 89 TRP A CA 1
ATOM 701 C C . TRP A 1 89 ? -15.222 7.974 5.384 1.00 90.00 89 TRP A C 1
ATOM 703 O O . TRP A 1 89 ? -15.546 6.798 5.224 1.00 90.00 89 TRP A O 1
ATOM 713 N N . LYS A 1 90 ? -14.951 8.469 6.598 1.00 89.44 90 LYS A N 1
ATOM 714 C CA . LYS A 1 90 ? -15.103 7.684 7.822 1.00 89.44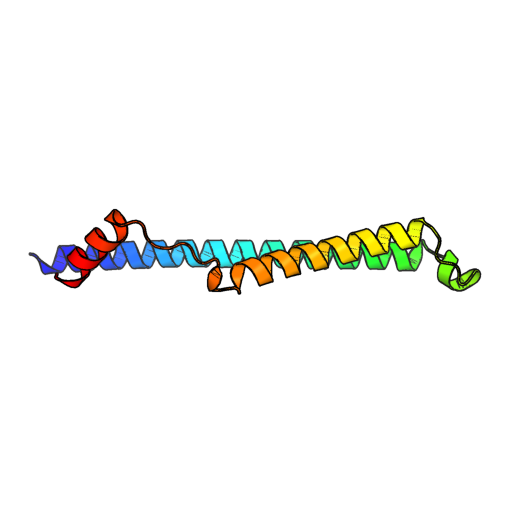 90 LYS A CA 1
ATOM 715 C C . LYS A 1 90 ? -16.584 7.336 8.028 1.00 89.44 90 LYS A C 1
ATOM 717 O O . LYS A 1 90 ? -17.438 8.223 8.043 1.00 89.44 90 LYS A O 1
ATOM 722 N N . ARG A 1 91 ? -16.884 6.042 8.190 1.00 90.06 91 ARG A N 1
ATOM 723 C CA . ARG A 1 91 ? -18.231 5.527 8.497 1.00 90.06 91 ARG A CA 1
ATOM 724 C C . ARG A 1 91 ? -18.785 6.235 9.743 1.00 90.06 91 ARG A C 1
ATOM 726 O O . ARG A 1 91 ? -18.085 6.319 10.752 1.00 90.06 91 ARG A O 1
ATOM 733 N N . ARG A 1 92 ? -20.026 6.730 9.675 1.00 88.19 92 ARG A N 1
ATOM 734 C CA . ARG A 1 92 ? -20.758 7.218 10.857 1.00 88.19 92 ARG A CA 1
ATOM 735 C C . ARG A 1 92 ? -21.306 6.026 11.649 1.00 88.19 92 ARG A C 1
ATOM 737 O O . ARG A 1 92 ? -21.715 5.057 11.003 1.00 88.19 92 ARG A O 1
ATOM 744 N N . PRO A 1 93 ? -21.297 6.075 12.991 1.00 87.00 93 PRO A N 1
ATOM 745 C CA . PRO A 1 93 ? -21.909 5.024 13.790 1.00 87.00 93 PRO A CA 1
ATOM 746 C C . PRO A 1 93 ? -23.406 4.944 13.483 1.00 87.00 93 PRO A C 1
ATOM 748 O O . PRO A 1 93 ? -24.042 5.943 13.138 1.00 87.00 93 PRO A O 1
ATOM 751 N N . LEU A 1 94 ? -23.945 3.733 13.556 1.00 89.69 94 LEU A N 1
ATOM 752 C CA . LEU A 1 94 ? -25.386 3.514 13.488 1.00 89.69 94 LEU A CA 1
ATOM 753 C C . LEU A 1 94 ? -26.041 3.992 14.800 1.00 89.69 94 LEU A C 1
ATOM 755 O O . LEU A 1 94 ? -25.372 3.996 15.838 1.00 89.69 94 LEU A O 1
ATOM 759 N N . PRO A 1 95 ? -27.332 4.367 14.795 1.00 89.38 95 PRO A N 1
ATOM 760 C CA . PRO A 1 95 ? -28.004 4.863 15.997 1.00 89.38 95 PRO A CA 1
ATOM 761 C C . PRO A 1 95 ? -27.996 3.845 17.151 1.00 89.38 95 PRO A C 1
ATOM 763 O O . PRO A 1 95 ? -27.892 4.230 18.315 1.00 89.38 95 PRO A O 1
ATOM 766 N N . GLU A 1 96 ? -28.036 2.543 16.856 1.00 88.00 96 GLU A N 1
ATOM 767 C CA . GLU A 1 96 ? -27.895 1.485 17.859 1.00 88.00 96 GLU A CA 1
ATOM 768 C C . GLU A 1 96 ? -26.501 1.440 18.510 1.00 88.00 96 GLU A C 1
ATOM 770 O O . GLU A 1 96 ? -26.401 1.171 19.707 1.00 88.00 96 GLU A O 1
ATOM 775 N N . GLU A 1 97 ? -25.434 1.742 17.762 1.00 86.50 97 GLU A N 1
ATOM 776 C CA . GLU A 1 97 ? -24.056 1.784 18.274 1.00 86.50 97 GLU A CA 1
ATOM 777 C C . GLU A 1 97 ? -23.852 3.022 19.168 1.00 86.50 97 GLU A C 1
ATOM 779 O O . GLU A 1 97 ? -23.210 2.936 20.213 1.00 86.50 97 GLU A 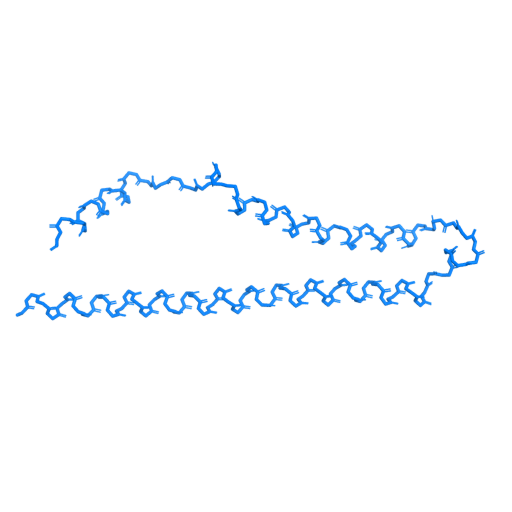O 1
ATOM 784 N N . GLU A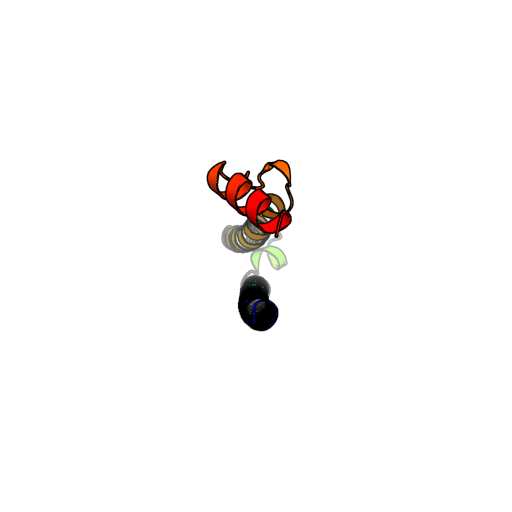 1 98 ? -24.441 4.165 18.798 1.00 87.81 98 GLU A N 1
ATOM 785 C CA . GLU A 1 98 ? -24.442 5.390 19.613 1.00 87.81 98 GLU A CA 1
ATOM 786 C C . GLU A 1 98 ? -25.185 5.201 20.938 1.00 87.81 98 GLU A C 1
ATOM 788 O O . GLU A 1 98 ? -24.666 5.566 21.993 1.00 87.81 98 GLU A O 1
ATOM 793 N N . CYS A 1 99 ? -26.368 4.579 20.900 1.00 85.25 99 CYS A N 1
ATOM 794 C CA . CYS A 1 99 ? -27.137 4.295 22.107 1.00 85.25 99 CYS A CA 1
ATOM 795 C C . CYS A 1 99 ? -26.374 3.330 23.027 1.00 85.25 99 CYS A C 1
ATOM 797 O O . CYS A 1 99 ? -26.229 3.604 24.217 1.00 85.25 99 CYS A O 1
ATOM 799 N N . LEU A 1 100 ? -25.784 2.262 22.476 1.00 83.31 100 LEU A N 1
ATOM 800 C CA . LEU A 1 100 ? -24.954 1.334 23.247 1.00 83.31 100 LEU A CA 1
ATOM 801 C C . LEU A 1 100 ? -23.754 2.037 23.905 1.00 83.31 100 LEU A C 1
ATOM 803 O O . LEU A 1 100 ? -23.489 1.809 25.081 1.00 83.31 100 LEU A O 1
ATOM 807 N N . ASN A 1 101 ? -23.057 2.914 23.176 1.00 83.12 101 ASN A N 1
ATOM 808 C CA . ASN A 1 101 ? -21.915 3.656 23.715 1.00 83.12 101 ASN A CA 1
ATOM 809 C C . ASN A 1 101 ? -22.334 4.614 24.838 1.00 83.12 101 ASN A C 1
ATOM 811 O O . ASN A 1 101 ? -21.665 4.657 25.866 1.00 83.12 101 ASN A O 1
ATOM 815 N N . SER A 1 102 ? -23.467 5.311 24.689 1.00 83.12 102 SER A N 1
ATOM 816 C CA . SER A 1 102 ? -23.990 6.187 25.749 1.00 83.12 102 SER A CA 1
ATOM 817 C C . SER A 1 102 ? -24.324 5.426 27.036 1.00 83.12 102 SER A C 1
ATOM 819 O O . SER A 1 102 ? -24.032 5.907 28.124 1.00 83.12 102 SER A O 1
ATOM 821 N N . LEU A 1 103 ? -24.853 4.202 26.922 1.00 82.00 103 LEU A N 1
ATOM 822 C CA . LEU A 1 103 ? -25.157 3.345 28.073 1.00 82.00 103 LEU A CA 1
ATOM 823 C C . LEU A 1 103 ? -23.894 2.817 28.766 1.00 82.00 103 LEU A C 1
ATOM 825 O O . LEU A 1 103 ? -23.909 2.596 29.974 1.00 82.00 103 LEU A O 1
ATOM 829 N N . VAL A 1 104 ? -22.813 2.592 28.013 1.00 80.06 104 VAL A N 1
ATOM 830 C CA . VAL A 1 104 ? -21.513 2.189 28.571 1.00 80.06 104 VAL A CA 1
ATOM 831 C C . VAL A 1 104 ? -20.837 3.351 29.300 1.00 80.06 104 VAL A C 1
ATOM 833 O O . VAL A 1 104 ? -20.227 3.123 30.341 1.00 80.06 104 VAL A O 1
ATOM 836 N N . ASP A 1 105 ? -20.948 4.577 28.784 1.00 79.06 105 ASP A N 1
ATOM 837 C CA . ASP A 1 105 ? -20.342 5.767 29.398 1.00 79.06 105 ASP A CA 1
ATOM 838 C C . ASP A 1 105 ? -21.014 6.176 30.726 1.00 79.06 105 ASP A C 1
ATOM 840 O O . ASP A 1 105 ? -20.374 6.816 31.562 1.00 79.06 105 ASP A O 1
ATOM 844 N N . GLU A 1 106 ? -22.271 5.783 30.960 1.00 73.38 106 GLU A N 1
ATOM 845 C CA . GLU A 1 106 ? -22.987 6.046 32.219 1.00 73.38 106 GLU A CA 1
ATOM 846 C C . GLU A 1 106 ? -22.703 5.026 33.355 1.00 73.38 106 GLU A C 1
ATOM 848 O O . GLU A 1 106 ? -23.156 5.241 34.484 1.00 73.38 106 GLU A O 1
ATOM 853 N N . GLU A 1 107 ? -21.946 3.937 33.118 1.00 56.00 107 GLU A N 1
ATOM 854 C CA . GLU A 1 107 ? -21.695 2.839 34.092 1.00 56.00 107 GLU A CA 1
ATOM 855 C C . GLU A 1 107 ? -20.324 2.848 34.808 1.00 56.00 107 GLU A C 1
ATOM 857 O O . GLU A 1 107 ? -20.284 2.530 36.030 1.00 56.00 107 GLU A O 1
#

pLDDT: mean 88.22, std 8.67, range [46.66, 97.25]

InterPro domains:
  IPR006593 Cytochrome b561/ferric reductase, transmembrane domain [PF03188] (2-75)

Solvent-accessible surface area (backbone atoms only — not comparable to full-atom values): 6183 Å² total; per-residue (Å²): 121,77,64,62,58,55,54,52,52,52,52,50,53,52,49,51,54,51,53,51,48,53,52,51,53,52,51,51,51,53,53,51,49,54,53,52,52,50,45,50,52,50,51,52,51,44,71,77,68,52,56,44,52,81,74,68,70,41,89,43,69,69,57,51,50,51,50,51,54,48,49,48,56,52,48,52,52,49,52,53,51,50,58,71,69,38,72,88,70,58,83,76,79,52,73,69,55,51,52,53,50,54,60,59,75,76,110

Secondary structure (DSSP, 8-state):
-HHHHHHHHHHHHHHHHHHHHHHHHHHHHHHHHHHHHHHHHHHHHHHHH-TIIIII----HHHHHHHHHHHHHHHHHHHHHHHHH-GGGPPPPPHHHHHHHHHHHT-

Sequence (107 aa):
YRNERKRFVKLLHLSTHSVALLLVLIALKAVWDSHVTALLGISEYAAWHHSCWTVGKELCGRQLLSNLLGFSLVGFSACIFLLIANPRWKRRPLPEEECLNSLVDEE

Radius of gyration: 24.45 Å; Cα contacts (8 Å, |Δi|>4): 22; chains: 1; bounding box: 48×22×73 Å

Foldseek 3Di:
DVVVVVVVVVVVVVVVVVVVVVVVVVVVVVLVVVLVVLLVVLVVCCVPPVCCCVPVVDDDPSNVVSVVVNVVSVVVVVVVVCCVPPVVNDDDDDPVVVVVVVVVVVD

Organism: Meloidogyne javanica (NCBI:txid6303)